Protein AF-A0A3B8W3G0-F1 (afdb_monomer_lite)

Secondary structure (DSSP, 8-state):
-EEEE---TTHHHHHHHHHHTT-TTTEEEEE---HHHHHHHHHH-SEEEE--SS-SS-HHHHHHHHTT-EEEE-S-TTHHHH--

Structure (mmCIF, N/CA/C/O backbone):
data_AF-A0A3B8W3G0-F1
#
_entry.id   AF-A0A3B8W3G0-F1
#
loop_
_atom_site.group_PDB
_atom_site.id
_atom_site.type_symbol
_atom_site.label_atom_id
_atom_site.label_alt_id
_atom_site.label_comp_id
_atom_site.label_asym_id
_atom_site.label_entity_id
_atom_site.label_seq_id
_atom_site.pdbx_PDB_ins_code
_atom_site.Cartn_x
_atom_site.Cartn_y
_atom_site.Cartn_z
_atom_site.occupancy
_atom_site.B_iso_or_equiv
_atom_site.auth_seq_id
_atom_site.auth_comp_id
_atom_site.auth_asym_id
_atom_site.auth_atom_id
_atom_site.pdbx_PDB_model_num
ATOM 1 N N . HIS A 1 1 ? -13.429 -5.298 0.154 1.00 95.69 1 HIS A N 1
ATOM 2 C CA . HIS A 1 1 ? -12.808 -4.825 1.415 1.00 95.69 1 HIS A CA 1
ATOM 3 C C . HIS A 1 1 ? -11.538 -4.073 1.048 1.00 95.69 1 HIS A C 1
ATOM 5 O O . HIS A 1 1 ? -10.958 -4.437 0.036 1.00 95.69 1 HIS A O 1
ATOM 11 N N . PHE A 1 2 ? -11.126 -3.035 1.778 1.00 96.88 2 PHE A N 1
ATOM 12 C CA . PHE A 1 2 ? -9.941 -2.237 1.434 1.00 96.88 2 PHE A CA 1
ATOM 13 C C . PHE A 1 2 ? -8.792 -2.523 2.405 1.00 96.88 2 PHE A C 1
ATOM 15 O O . PHE A 1 2 ? -8.941 -2.362 3.619 1.00 96.88 2 PHE A O 1
ATOM 22 N N . TRP A 1 3 ? -7.652 -2.955 1.874 1.00 97.00 3 TRP A N 1
ATOM 23 C CA . TRP A 1 3 ? -6.443 -3.220 2.649 1.00 97.00 3 TRP A CA 1
ATOM 24 C C . TRP A 1 3 ? -5.428 -2.105 2.441 1.00 97.00 3 TRP A C 1
ATOM 26 O O . TRP A 1 3 ? -5.170 -1.698 1.312 1.00 97.00 3 TRP A O 1
ATOM 36 N N . VAL A 1 4 ? -4.846 -1.626 3.538 1.00 96.69 4 VAL A N 1
ATOM 37 C CA . VAL A 1 4 ? -3.775 -0.628 3.519 1.00 96.69 4 VAL A CA 1
ATOM 38 C C . VAL A 1 4 ? -2.519 -1.261 4.094 1.00 96.69 4 VAL A C 1
ATOM 40 O O . VAL A 1 4 ? -2.467 -1.570 5.288 1.00 96.69 4 VAL A O 1
ATOM 43 N N . HIS A 1 5 ? -1.517 -1.445 3.239 1.00 95.69 5 HIS A N 1
ATOM 44 C CA . HIS A 1 5 ? -0.173 -1.853 3.632 1.00 95.69 5 HIS A CA 1
ATOM 45 C C . HIS A 1 5 ? 0.761 -0.650 3.690 1.00 95.69 5 HIS A C 1
ATOM 47 O O . HIS A 1 5 ? 0.640 0.284 2.900 1.00 95.69 5 HIS A O 1
ATOM 53 N N . GLY A 1 6 ? 1.708 -0.707 4.619 1.00 93.75 6 GLY A N 1
ATOM 54 C CA . GLY A 1 6 ? 2.703 0.332 4.842 1.00 93.75 6 GLY A CA 1
ATOM 55 C C . GLY A 1 6 ? 2.636 0.944 6.236 1.00 93.75 6 GLY A C 1
ATOM 56 O O . GLY A 1 6 ? 1.772 0.634 7.059 1.00 93.75 6 GLY A O 1
ATOM 57 N N . GLU A 1 7 ? 3.596 1.822 6.482 1.00 93.56 7 GLU A N 1
ATOM 58 C CA . GLU A 1 7 ? 3.782 2.559 7.726 1.00 93.56 7 GLU A CA 1
ATOM 59 C C . GLU A 1 7 ? 3.951 4.047 7.413 1.00 93.56 7 GLU A C 1
ATOM 61 O O . GLU A 1 7 ? 4.228 4.435 6.278 1.00 93.56 7 GLU A O 1
ATOM 66 N N . GLY A 1 8 ? 3.789 4.894 8.424 1.00 95.12 8 GLY A N 1
ATOM 67 C CA . GLY A 1 8 ? 3.991 6.329 8.280 1.00 95.12 8 GLY A CA 1
ATOM 68 C C . GLY A 1 8 ? 3.489 7.105 9.487 1.00 95.12 8 GLY A C 1
ATOM 69 O O . GLY A 1 8 ? 2.700 6.598 10.288 1.00 95.12 8 GLY A O 1
ATOM 70 N N . SER A 1 9 ? 3.928 8.360 9.602 1.00 97.19 9 SER A N 1
ATOM 71 C CA . SER A 1 9 ? 3.504 9.275 10.673 1.00 97.19 9 SER A CA 1
ATOM 72 C C . SER A 1 9 ? 1.988 9.468 10.722 1.00 97.19 9 SER A C 1
ATOM 74 O O . SER A 1 9 ? 1.416 9.657 11.795 1.00 97.19 9 SER A O 1
ATOM 76 N N . ASP A 1 10 ? 1.335 9.370 9.564 1.00 96.44 10 ASP A N 1
ATOM 77 C CA . ASP A 1 10 ? -0.076 9.708 9.398 1.00 96.44 10 ASP A CA 1
ATOM 78 C C . ASP A 1 10 ? -1.014 8.531 9.699 1.00 96.44 10 ASP A C 1
ATOM 80 O O . ASP A 1 10 ? -2.234 8.699 9.684 1.00 96.44 10 ASP A O 1
ATOM 84 N N . LEU A 1 11 ? -0.478 7.347 10.029 1.00 96.25 11 LEU A N 1
ATOM 85 C CA . LEU A 1 11 ? -1.267 6.135 10.280 1.00 96.25 11 LEU A CA 1
ATOM 86 C C . LEU A 1 11 ? -2.378 6.371 11.314 1.00 96.25 11 LEU A C 1
ATOM 88 O O . LEU A 1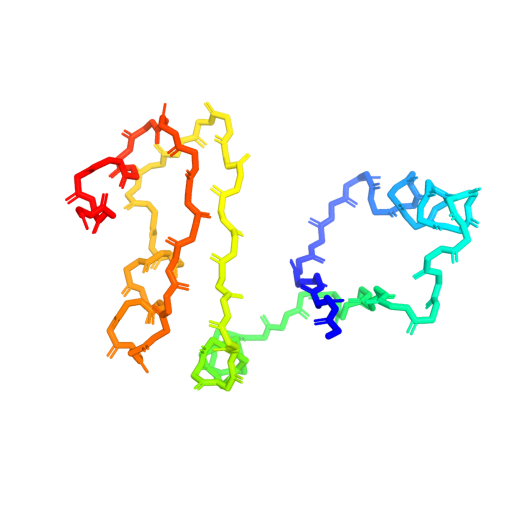 11 ? -3.536 6.027 11.075 1.00 96.25 11 LEU A O 1
ATOM 92 N N . ASN A 1 12 ? -2.046 7.013 12.436 1.00 96.75 12 ASN A N 1
ATOM 93 C CA . ASN A 1 12 ? -3.015 7.310 13.493 1.00 96.75 12 ASN A CA 1
ATOM 94 C C . ASN A 1 12 ? -4.123 8.256 13.009 1.00 96.75 12 ASN A C 1
ATOM 96 O O . ASN A 1 12 ? -5.295 8.051 13.330 1.00 96.75 12 ASN A O 1
ATOM 100 N N . ALA A 1 13 ? -3.769 9.277 12.224 1.00 98.06 13 ALA A N 1
ATOM 101 C CA . ALA A 1 13 ? -4.731 10.229 11.679 1.00 98.06 13 ALA A CA 1
ATOM 102 C C . ALA A 1 13 ? -5.676 9.549 10.673 1.00 98.06 13 ALA A C 1
ATOM 104 O O . ALA A 1 13 ? -6.890 9.750 10.733 1.00 98.06 13 ALA A O 1
ATOM 105 N N . LEU A 1 14 ? -5.142 8.681 9.809 1.00 97.19 14 LEU A N 1
ATOM 106 C CA . LEU A 1 14 ? -5.924 7.913 8.837 1.00 97.19 14 LEU A CA 1
ATOM 107 C C . LEU A 1 14 ? -6.873 6.918 9.514 1.00 97.19 14 LEU A C 1
ATOM 109 O O . LEU A 1 14 ? -8.046 6.846 9.150 1.00 97.19 14 LEU A O 1
ATOM 113 N N . GLN A 1 15 ? -6.411 6.194 10.535 1.00 97.25 15 GLN A N 1
ATOM 114 C CA . GLN A 1 15 ? -7.259 5.278 11.305 1.00 97.25 15 GLN A CA 1
ATOM 115 C C . GLN A 1 15 ? -8.415 6.012 11.998 1.00 97.25 15 GLN A C 1
ATOM 117 O O . GLN A 1 15 ? -9.559 5.547 11.966 1.00 97.25 15 GLN A O 1
ATOM 122 N N . GLN A 1 16 ? -8.145 7.181 12.590 1.00 98.19 16 GLN A N 1
ATOM 123 C CA . GLN A 1 16 ? -9.188 8.022 13.181 1.00 98.19 16 GLN A CA 1
ATOM 124 C C . GLN A 1 16 ? -10.166 8.541 12.126 1.00 98.19 16 GLN A C 1
ATOM 126 O O . GLN A 1 16 ? -11.375 8.503 12.349 1.00 98.19 16 GLN A O 1
ATOM 131 N N . TRP A 1 17 ? -9.668 8.978 10.967 1.00 98.25 17 TRP A N 1
ATOM 132 C CA . TRP A 1 17 ? -10.514 9.421 9.862 1.00 98.25 17 TRP A CA 1
ATOM 133 C C . TRP A 1 17 ? -11.453 8.302 9.394 1.00 98.25 17 TRP A C 1
ATOM 135 O O . TRP A 1 17 ? -12.663 8.513 9.360 1.00 98.25 17 TRP A O 1
ATOM 145 N N . VAL A 1 18 ? -10.934 7.092 9.152 1.00 98.25 18 VAL A N 1
ATOM 146 C CA . VAL A 1 18 ? -11.730 5.906 8.773 1.00 98.25 18 VAL A CA 1
ATOM 147 C C . VAL A 1 18 ? -12.813 5.603 9.809 1.00 98.25 18 VAL A C 1
ATOM 149 O O . VAL A 1 18 ? -13.963 5.338 9.447 1.00 98.25 18 VAL A O 1
ATOM 152 N N . LYS A 1 19 ? -12.469 5.673 11.102 1.00 98.06 19 LYS A N 1
ATOM 153 C CA . LYS A 1 19 ? -13.430 5.485 12.196 1.00 98.06 19 LYS A CA 1
ATOM 154 C C . LYS A 1 19 ? -14.531 6.546 12.168 1.00 98.06 19 LYS A C 1
ATOM 156 O O . LYS A 1 19 ? -15.704 6.204 12.285 1.00 98.06 19 LYS A O 1
ATOM 161 N N . ASN A 1 20 ? -14.169 7.811 11.969 1.00 98.44 20 ASN A N 1
ATOM 162 C CA . ASN A 1 20 ? -15.121 8.921 11.914 1.00 98.44 20 ASN A CA 1
ATOM 163 C C . ASN A 1 20 ? -16.044 8.851 10.686 1.00 98.44 20 ASN A C 1
ATOM 165 O O . ASN A 1 20 ? -17.186 9.292 10.770 1.00 98.44 20 ASN A O 1
ATOM 169 N N . GLN A 1 21 ? -15.587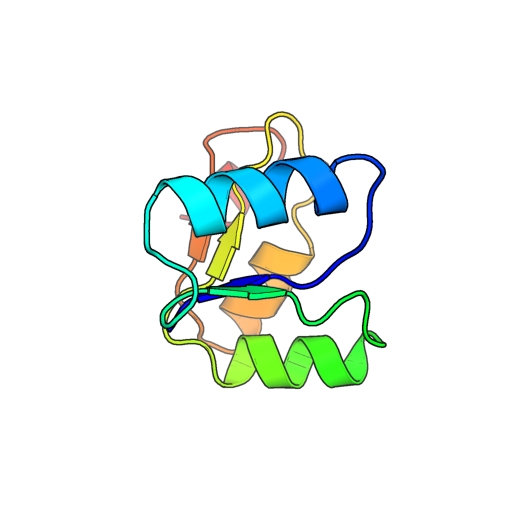 8.257 9.577 1.00 98.25 21 GLN A N 1
ATOM 170 C CA . GLN A 1 21 ? -16.431 7.970 8.408 1.00 98.25 21 GLN A CA 1
ATOM 171 C C . GLN A 1 21 ? -17.346 6.745 8.599 1.00 98.25 21 GLN A C 1
ATOM 173 O O . GLN A 1 21 ? -18.177 6.457 7.738 1.00 98.25 21 GLN A O 1
ATOM 178 N N . GLY A 1 22 ? -17.205 5.995 9.700 1.00 97.88 22 GLY A N 1
ATOM 179 C CA . GLY A 1 22 ? -17.950 4.754 9.929 1.00 97.88 22 GLY A CA 1
ATOM 180 C C . GLY A 1 22 ? -17.513 3.605 9.014 1.00 97.88 22 GLY A C 1
ATOM 181 O O . GLY A 1 22 ? -18.308 2.721 8.706 1.00 97.88 22 GLY A O 1
ATOM 182 N N . TRP A 1 23 ? -16.265 3.620 8.534 1.00 98.06 23 TRP A N 1
ATOM 183 C CA . TRP A 1 23 ? -15.741 2.634 7.576 1.00 98.06 23 TRP A CA 1
ATOM 184 C C . TRP A 1 23 ? -14.868 1.555 8.221 1.00 98.06 23 TRP A C 1
ATOM 186 O O . TRP A 1 23 ? -14.225 0.784 7.511 1.00 98.06 23 TRP A O 1
ATOM 196 N N . SER A 1 24 ? -14.846 1.472 9.552 1.00 97.00 24 SER A N 1
ATOM 197 C CA . SER A 1 24 ? -13.999 0.529 10.293 1.00 97.00 24 SER A CA 1
ATOM 198 C C . SER A 1 24 ? -14.199 -0.936 9.886 1.00 97.00 24 SER A C 1
ATOM 200 O O . SER A 1 24 ? -13.234 -1.690 9.892 1.00 97.00 24 SER A O 1
ATOM 202 N N . ASP A 1 25 ? -15.400 -1.323 9.448 1.00 97.50 25 ASP A N 1
ATOM 203 C CA . ASP A 1 25 ? -15.691 -2.696 9.004 1.00 97.50 25 ASP A CA 1
ATOM 204 C C . ASP A 1 25 ? -15.296 -2.967 7.542 1.00 97.50 25 ASP A C 1
ATOM 206 O O . ASP A 1 25 ? -15.455 -4.079 7.045 1.00 97.50 25 ASP A O 1
ATOM 210 N N . ARG A 1 26 ? -14.818 -1.947 6.819 1.00 97.69 26 ARG A N 1
ATOM 211 C CA . ARG A 1 26 ? -14.502 -2.011 5.381 1.00 97.69 26 ARG A CA 1
ATOM 212 C C . ARG A 1 26 ? -13.035 -1.752 5.065 1.00 97.69 26 ARG A C 1
ATOM 214 O O . ARG A 1 26 ? -12.625 -2.010 3.935 1.00 97.69 26 ARG A O 1
ATOM 221 N N . VAL A 1 27 ? -12.277 -1.222 6.024 1.00 98.12 27 VAL A N 1
ATOM 222 C CA . VAL A 1 27 ? -10.876 -0.828 5.860 1.00 98.12 27 VAL A CA 1
ATOM 223 C C . VAL A 1 27 ? -10.033 -1.491 6.939 1.00 98.12 27 VAL A C 1
ATOM 225 O O . VAL A 1 27 ? -10.317 -1.353 8.127 1.00 98.12 27 VAL A O 1
ATOM 228 N N . THR A 1 28 ? -8.962 -2.170 6.538 1.00 97.00 28 THR A N 1
ATOM 229 C CA . THR A 1 28 ? -7.999 -2.765 7.470 1.00 97.00 28 THR A CA 1
ATOM 230 C C . THR A 1 28 ? -6.596 -2.269 7.158 1.00 97.00 28 THR A C 1
ATOM 232 O O . THR A 1 28 ? -6.112 -2.414 6.038 1.00 97.00 28 THR A O 1
ATOM 235 N N . PHE A 1 29 ? -5.942 -1.703 8.170 1.00 97.38 29 PHE A N 1
ATOM 236 C CA . PHE A 1 29 ? -4.530 -1.343 8.122 1.00 97.38 29 PHE A CA 1
ATOM 237 C C . PHE A 1 29 ? -3.716 -2.553 8.573 1.00 97.38 29 PHE A C 1
ATOM 239 O O . PHE A 1 29 ? -3.853 -2.991 9.714 1.00 97.38 29 PHE A O 1
ATOM 246 N N . LEU A 1 30 ? -2.911 -3.105 7.670 1.00 95.25 30 LEU A N 1
ATOM 247 C CA . LEU A 1 30 ? -2.149 -4.338 7.884 1.00 95.25 30 LEU A CA 1
ATOM 248 C C . LEU A 1 30 ? -0.673 -4.075 8.227 1.00 95.25 30 LEU A C 1
ATOM 250 O O . LEU A 1 30 ? 0.054 -5.014 8.531 1.00 95.25 30 LEU A O 1
ATOM 254 N N . GLY A 1 31 ? -0.248 -2.807 8.219 1.00 95.25 31 GLY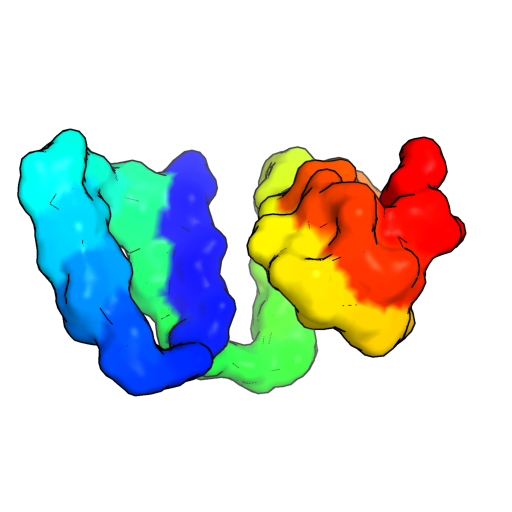 A N 1
ATOM 255 C CA . GLY A 1 31 ? 1.136 -2.410 8.479 1.00 95.25 31 GLY A CA 1
ATOM 256 C C . GLY A 1 31 ? 2.075 -2.750 7.321 1.00 95.25 31 GLY A C 1
ATOM 257 O O . GLY A 1 31 ? 1.636 -3.136 6.229 1.00 95.25 31 GLY A O 1
ATOM 258 N N . ALA A 1 32 ? 3.378 -2.577 7.542 1.00 94.62 32 ALA A N 1
ATOM 259 C CA . ALA A 1 32 ? 4.386 -3.044 6.600 1.00 94.62 32 ALA A CA 1
ATOM 260 C C . ALA A 1 32 ? 4.515 -4.572 6.666 1.00 94.62 32 ALA A C 1
ATOM 262 O O . ALA A 1 32 ? 4.460 -5.182 7.732 1.00 94.62 32 ALA A O 1
ATOM 263 N N . VAL A 1 33 ? 4.709 -5.181 5.502 1.00 95.00 33 VAL A N 1
ATOM 264 C CA . VAL A 1 33 ? 5.003 -6.608 5.342 1.00 95.00 33 VAL A CA 1
ATOM 265 C C . VAL A 1 33 ? 6.264 -6.754 4.504 1.00 95.00 33 VAL A C 1
ATOM 267 O O . VAL A 1 33 ? 6.683 -5.807 3.832 1.00 95.00 33 VAL A O 1
ATOM 270 N N . ASP A 1 34 ? 6.884 -7.931 4.538 1.00 96.50 34 ASP A N 1
ATOM 271 C CA . ASP A 1 34 ? 7.974 -8.204 3.610 1.00 96.50 34 ASP A CA 1
ATOM 272 C C . ASP A 1 34 ? 7.472 -8.220 2.155 1.00 96.50 34 ASP A C 1
ATOM 274 O O . ASP A 1 34 ? 6.281 -8.364 1.866 1.00 96.50 34 ASP A O 1
ATOM 278 N N . HIS A 1 35 ? 8.402 -8.050 1.219 1.00 96.44 35 HIS A N 1
ATOM 279 C CA . HIS A 1 35 ? 8.061 -7.928 -0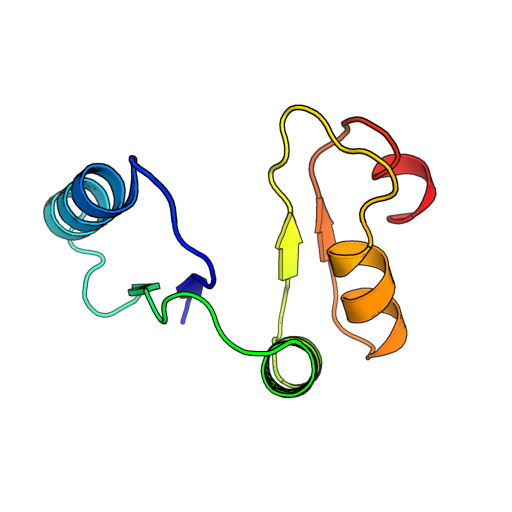.191 1.00 96.44 35 HIS A CA 1
ATOM 280 C C . HIS A 1 35 ? 7.380 -9.189 -0.752 1.00 96.44 35 HIS A C 1
ATOM 282 O O . HIS A 1 35 ? 6.438 -9.081 -1.528 1.00 96.44 35 HIS A O 1
ATOM 288 N N . ALA A 1 36 ? 7.787 -10.389 -0.323 1.00 96.50 36 ALA A N 1
ATOM 289 C CA . ALA A 1 36 ? 7.179 -11.632 -0.798 1.00 96.50 36 ALA A CA 1
ATOM 290 C C . ALA A 1 36 ? 5.716 -11.759 -0.341 1.00 96.50 36 ALA A C 1
ATOM 292 O O . ALA A 1 36 ? 4.854 -12.195 -1.104 1.00 96.50 36 ALA A O 1
ATOM 293 N N . GLN A 1 37 ? 5.420 -11.337 0.888 1.00 96.06 37 GLN A N 1
ATOM 294 C CA . GLN A 1 37 ? 4.057 -11.238 1.396 1.00 96.06 37 GLN A CA 1
ATOM 295 C C . GLN A 1 37 ? 3.253 -10.189 0.631 1.00 96.06 37 GLN A C 1
ATOM 297 O O . GLN A 1 37 ? 2.117 -10.478 0.259 1.00 96.06 37 GLN A O 1
ATOM 302 N N . LEU A 1 38 ? 3.834 -9.018 0.343 1.00 96.75 38 LEU A N 1
ATOM 303 C CA . LEU A 1 38 ? 3.175 -7.982 -0.455 1.00 96.75 38 LEU A CA 1
ATOM 304 C C . LEU A 1 38 ? 2.735 -8.522 -1.822 1.00 96.75 38 LEU A C 1
ATOM 306 O O . LEU A 1 38 ? 1.580 -8.332 -2.193 1.00 96.75 38 LEU A O 1
ATOM 310 N N . LEU A 1 39 ? 3.604 -9.254 -2.530 1.00 97.31 39 LEU A N 1
ATOM 311 C CA . LEU A 1 39 ? 3.262 -9.850 -3.828 1.00 97.31 39 LEU A CA 1
ATOM 312 C C . LEU A 1 39 ? 2.059 -10.802 -3.736 1.00 97.31 39 LEU A C 1
ATOM 314 O O . LEU A 1 39 ? 1.233 -10.819 -4.646 1.00 97.31 39 LEU A O 1
ATOM 318 N N . ASN A 1 40 ? 1.900 -11.543 -2.632 1.00 96.56 40 ASN A N 1
ATOM 319 C CA . ASN A 1 40 ? 0.697 -12.355 -2.428 1.00 96.56 40 ASN A CA 1
ATOM 320 C C . ASN A 1 40 ? -0.558 -11.476 -2.353 1.00 96.56 40 ASN A C 1
ATOM 322 O O . ASN A 1 40 ? -1.551 -11.783 -3.004 1.00 96.56 40 ASN A O 1
ATOM 326 N N . PHE A 1 41 ? -0.524 -10.366 -1.609 1.00 96.44 41 PHE A N 1
ATOM 327 C CA . PHE A 1 41 ? -1.666 -9.448 -1.545 1.00 96.44 41 PHE A CA 1
ATOM 328 C C . PHE A 1 41 ? -1.997 -8.840 -2.908 1.00 96.44 41 PHE A C 1
ATOM 330 O O . PHE A 1 41 ? -3.170 -8.791 -3.267 1.00 96.44 41 PHE A O 1
ATOM 337 N N . LEU A 1 42 ? -0.984 -8.429 -3.678 1.00 97.12 42 LEU A N 1
ATOM 338 C CA . LEU A 1 42 ? -1.186 -7.893 -5.027 1.00 97.12 42 LEU A CA 1
ATOM 339 C C . LEU A 1 42 ? -1.807 -8.940 -5.964 1.00 97.12 42 LEU A C 1
ATOM 341 O O . LEU A 1 42 ? -2.727 -8.614 -6.707 1.00 97.12 42 LEU A O 1
ATOM 345 N N . ALA A 1 43 ? -1.368 -10.201 -5.887 1.00 96.50 43 ALA A N 1
ATOM 346 C CA . ALA A 1 43 ? -1.901 -11.293 -6.703 1.00 96.50 43 ALA A CA 1
ATOM 347 C C . ALA A 1 43 ? -3.364 -11.651 -6.381 1.00 96.50 43 ALA A C 1
ATOM 349 O O . ALA A 1 43 ? -4.080 -12.143 -7.250 1.00 96.50 43 ALA A O 1
ATOM 350 N N . TYR A 1 44 ? -3.809 -11.429 -5.139 1.00 95.50 44 TYR A N 1
ATOM 351 C CA . TYR A 1 44 ? -5.186 -11.704 -4.708 1.00 95.50 44 TYR A CA 1
ATOM 352 C C . TYR A 1 44 ? -6.106 -10.478 -4.739 1.00 95.50 44 TYR A C 1
ATOM 354 O O . TYR A 1 44 ? -7.304 -10.620 -4.490 1.00 95.50 44 TYR A O 1
ATOM 362 N N . ALA A 1 45 ? -5.581 -9.280 -4.994 1.00 96.75 45 ALA A N 1
ATOM 363 C CA . ALA A 1 45 ? -6.379 -8.063 -5.012 1.00 96.75 45 ALA A CA 1
ATOM 364 C C . ALA A 1 45 ? -7.219 -7.961 -6.294 1.00 96.75 45 ALA A C 1
ATOM 366 O O . ALA A 1 45 ? -6.730 -8.194 -7.397 1.00 96.75 45 ALA A O 1
ATOM 367 N N . ASP A 1 46 ? -8.472 -7.519 -6.159 1.00 97.00 46 ASP A N 1
ATOM 368 C CA . ASP A 1 46 ? -9.315 -7.180 -7.315 1.00 97.00 46 ASP A CA 1
ATOM 369 C C . ASP A 1 46 ? -8.846 -5.883 -8.011 1.00 97.00 46 ASP A C 1
ATOM 371 O O . ASP A 1 46 ? -9.050 -5.689 -9.211 1.00 97.00 46 ASP A O 1
ATOM 375 N N . LEU A 1 47 ? -8.251 -4.971 -7.232 1.00 97.50 47 LEU A N 1
ATOM 376 C CA . LEU A 1 47 ? -7.769 -3.661 -7.661 1.00 97.50 47 LEU A CA 1
ATOM 377 C C . LEU A 1 47 ? -6.666 -3.170 -6.715 1.00 97.50 47 LEU A C 1
ATOM 379 O O . LEU A 1 47 ? -6.842 -3.183 -5.494 1.00 97.50 47 LEU A O 1
ATOM 383 N N . VAL A 1 48 ? -5.582 -2.646 -7.282 1.00 97.94 48 VAL A N 1
ATOM 384 C CA . VAL A 1 48 ? -4.525 -1.930 -6.555 1.00 97.94 48 VAL A CA 1
ATOM 385 C C . VAL A 1 48 ? -4.636 -0.437 -6.844 1.00 97.94 48 VAL A C 1
ATOM 387 O O . VAL A 1 48 ? -4.798 -0.026 -7.991 1.00 97.94 48 VAL A O 1
ATOM 390 N N . VAL A 1 49 ? -4.560 0.389 -5.798 1.00 97.38 49 VAL A N 1
ATOM 391 C CA . VAL A 1 49 ? -4.658 1.851 -5.913 1.00 97.38 49 VAL A CA 1
ATOM 392 C C . VAL A 1 49 ? -3.323 2.485 -5.543 1.00 97.38 49 VAL A C 1
ATOM 394 O O . VAL A 1 49 ? -2.831 2.269 -4.436 1.00 97.38 49 VAL A O 1
ATOM 397 N N . VAL A 1 50 ? -2.765 3.299 -6.441 1.00 96.62 50 VAL A N 1
ATOM 398 C CA . VAL A 1 50 ? -1.503 4.031 -6.236 1.00 96.62 50 VAL A CA 1
ATOM 399 C C . VAL A 1 50 ? -1.769 5.537 -6.367 1.00 96.62 50 VAL A C 1
ATOM 401 O O . VAL A 1 50 ? -1.599 6.108 -7.444 1.00 96.62 50 VAL A O 1
ATOM 404 N N . PRO A 1 51 ? -2.242 6.207 -5.297 1.00 95.56 51 PRO A N 1
ATOM 405 C CA . PRO A 1 51 ? -2.670 7.605 -5.344 1.00 95.56 51 PRO A CA 1
ATOM 406 C C . PRO A 1 51 ? -1.501 8.582 -5.099 1.00 95.56 51 PRO A C 1
ATOM 408 O O . PRO A 1 51 ? -1.658 9.576 -4.388 1.00 95.56 51 PRO A O 1
ATOM 411 N N . SER A 1 52 ? -0.309 8.282 -5.625 1.00 94.69 52 SER A N 1
ATOM 412 C CA . SER A 1 52 ? 0.918 9.050 -5.367 1.00 94.69 52 SER A CA 1
ATOM 413 C C . SER A 1 52 ? 0.814 10.487 -5.897 1.00 94.69 52 SER A C 1
ATOM 415 O O . SER A 1 52 ? 0.325 10.722 -6.998 1.00 94.69 52 SER A O 1
ATOM 417 N N . LEU A 1 53 ? 1.315 11.473 -5.148 1.00 93.88 53 LEU A N 1
ATOM 418 C CA . LEU A 1 53 ? 1.440 12.856 -5.648 1.00 93.88 53 LEU A CA 1
ATOM 419 C C . LEU A 1 53 ? 2.717 13.060 -6.474 1.00 93.88 53 LEU A C 1
ATOM 421 O O . LEU A 1 53 ? 2.766 13.902 -7.366 1.00 93.88 53 LEU A O 1
ATOM 425 N N . GLN A 1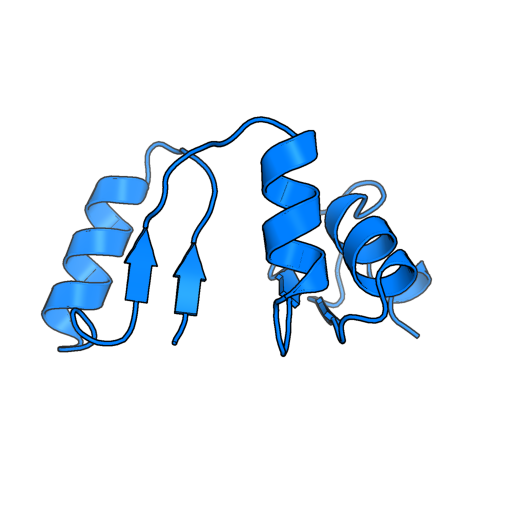 54 ? 3.755 12.293 -6.148 1.00 92.00 54 GLN A N 1
ATOM 426 C CA . GLN A 1 54 ? 5.013 12.181 -6.874 1.00 92.00 54 GLN A CA 1
ATOM 427 C C . GLN A 1 54 ? 5.421 10.716 -6.833 1.00 92.00 54 GLN A C 1
ATOM 429 O O . GLN A 1 54 ? 5.317 10.082 -5.784 1.00 92.00 54 GLN A O 1
ATOM 434 N N . GLU A 1 55 ? 5.880 10.192 -7.961 1.00 92.62 55 GLU A N 1
ATOM 435 C CA . GLU A 1 55 ? 6.280 8.798 -8.088 1.00 92.62 55 GLU A CA 1
ATOM 436 C C . GLU A 1 55 ? 7.578 8.707 -8.885 1.00 92.62 55 GLU A C 1
ATOM 438 O O . GLU A 1 55 ? 7.807 9.499 -9.803 1.00 92.62 55 GLU A O 1
ATOM 443 N N . GLY A 1 56 ? 8.430 7.751 -8.515 1.00 91.12 56 GLY A N 1
ATOM 444 C CA . GLY A 1 56 ? 9.604 7.406 -9.304 1.00 91.12 56 GLY A CA 1
ATOM 445 C C . GLY A 1 56 ? 9.182 6.547 -10.490 1.00 91.12 56 GLY A C 1
ATOM 446 O O . GLY A 1 56 ? 8.634 7.040 -11.471 1.00 91.12 56 GLY A O 1
ATOM 447 N N . LEU A 1 57 ? 9.425 5.243 -10.375 1.00 86.81 57 LEU A N 1
ATOM 448 C CA . LEU A 1 57 ? 9.073 4.262 -11.405 1.00 86.81 57 LEU A CA 1
ATOM 449 C C . LEU A 1 57 ? 7.703 3.608 -11.181 1.00 86.81 57 LEU A C 1
ATOM 451 O O . LEU A 1 57 ? 7.182 2.986 -12.096 1.00 86.81 57 LEU A O 1
ATOM 455 N N . GLY A 1 58 ? 7.123 3.705 -9.979 1.00 91.88 58 GLY A N 1
ATOM 456 C CA . GLY A 1 58 ? 5.863 3.027 -9.671 1.00 91.88 58 GLY A CA 1
ATOM 457 C C . GLY A 1 58 ? 5.998 1.503 -9.594 1.00 91.88 58 GLY A C 1
ATOM 458 O O . GLY A 1 58 ? 5.133 0.790 -10.092 1.00 91.88 58 GLY A O 1
ATOM 459 N N . ASN A 1 59 ? 7.060 0.985 -8.961 1.00 95.00 59 ASN A N 1
ATOM 460 C CA . ASN A 1 59 ? 7.339 -0.461 -8.879 1.00 95.00 59 ASN A CA 1
ATOM 461 C C . ASN A 1 59 ? 6.129 -1.288 -8.422 1.00 95.00 59 ASN A C 1
ATOM 463 O O . ASN A 1 59 ? 5.825 -2.305 -9.032 1.00 95.00 59 ASN A O 1
ATOM 467 N N . VAL A 1 60 ? 5.386 -0.816 -7.415 1.00 95.62 60 VAL A N 1
ATOM 468 C CA . VAL A 1 60 ? 4.182 -1.507 -6.923 1.00 95.62 60 VAL A CA 1
ATOM 469 C C . VAL A 1 60 ? 3.097 -1.605 -8.004 1.00 95.62 60 VAL A C 1
ATOM 471 O O . VAL A 1 60 ? 2.413 -2.622 -8.090 1.00 95.62 60 VAL A O 1
ATOM 474 N N . ALA A 1 61 ? 2.949 -0.585 -8.858 1.00 96.44 61 ALA A N 1
ATOM 475 C CA . ALA A 1 61 ? 2.033 -0.638 -9.998 1.00 96.44 61 ALA A CA 1
ATOM 476 C C . ALA A 1 61 ? 2.503 -1.669 -11.037 1.00 96.44 61 ALA A C 1
ATOM 478 O O . ALA A 1 61 ? 1.699 -2.477 -11.497 1.00 96.44 61 ALA A O 1
ATOM 479 N N . ILE A 1 62 ? 3.804 -1.691 -11.356 1.00 96.38 62 ILE A N 1
ATOM 480 C CA . ILE A 1 62 ? 4.396 -2.674 -12.280 1.00 96.38 62 ILE A CA 1
ATOM 481 C C . ILE A 1 62 ? 4.165 -4.100 -11.764 1.00 96.38 62 ILE A C 1
ATOM 483 O O . ILE A 1 62 ? 3.692 -4.961 -12.503 1.00 96.38 62 ILE A O 1
ATOM 487 N N . GLU A 1 63 ? 4.468 -4.349 -10.492 1.00 97.38 63 GLU A N 1
ATOM 488 C CA . GLU A 1 63 ? 4.312 -5.653 -9.843 1.00 97.38 63 GLU A CA 1
ATOM 489 C C . GLU A 1 63 ? 2.852 -6.117 -9.846 1.00 97.38 63 GLU A C 1
ATOM 491 O O . GLU A 1 63 ? 2.574 -7.265 -10.193 1.00 97.38 63 GLU A O 1
ATOM 496 N N . ALA A 1 64 ? 1.910 -5.222 -9.529 1.00 97.19 64 ALA A N 1
ATOM 497 C CA . ALA A 1 64 ? 0.482 -5.524 -9.578 1.00 97.19 64 ALA A CA 1
ATOM 498 C C . ALA A 1 64 ? 0.030 -5.932 -10.992 1.00 97.19 64 ALA A C 1
ATOM 500 O O . ALA A 1 64 ? -0.627 -6.963 -11.148 1.00 97.19 64 ALA A O 1
ATOM 501 N N . ILE A 1 65 ? 0.444 -5.187 -12.024 1.00 96.06 65 ILE A N 1
ATOM 502 C CA . ILE A 1 65 ? 0.135 -5.502 -13.431 1.00 96.06 65 ILE A CA 1
ATOM 503 C C . ILE A 1 65 ? 0.742 -6.850 -13.837 1.00 96.06 65 ILE A C 1
ATOM 505 O O . ILE A 1 65 ? 0.069 -7.666 -14.466 1.00 96.06 65 ILE A O 1
ATOM 509 N N . MET A 1 66 ? 1.997 -7.119 -13.458 1.00 96.62 66 MET A N 1
ATOM 510 C CA . MET A 1 66 ? 2.671 -8.393 -13.750 1.00 96.62 66 MET A CA 1
ATOM 511 C C . MET A 1 66 ? 1.956 -9.599 -13.132 1.00 96.62 66 MET A C 1
ATOM 513 O O . MET A 1 66 ? 2.008 -10.696 -13.687 1.00 96.62 66 MET A O 1
ATOM 517 N N . LEU A 1 67 ? 1.276 -9.393 -12.004 1.00 97.19 67 LEU A N 1
ATOM 518 C CA . LEU A 1 67 ? 0.466 -10.404 -11.325 1.00 97.19 67 LEU A CA 1
ATOM 519 C C . LEU A 1 67 ? -0.976 -10.480 -11.857 1.00 97.19 67 LEU A C 1
ATOM 521 O O . LEU A 1 67 ? -1.767 -11.278 -11.361 1.00 97.19 67 LEU A O 1
ATOM 525 N N . GLY A 1 68 ? -1.316 -9.691 -12.881 1.00 95.50 68 GLY A N 1
ATOM 526 C CA . GLY A 1 68 ? -2.640 -9.669 -13.505 1.00 95.50 68 GLY A CA 1
ATOM 527 C C . GLY A 1 68 ? -3.684 -8.853 -12.740 1.00 95.50 68 GLY A C 1
ATOM 528 O O . GLY A 1 68 ? -4.872 -8.969 -13.039 1.00 95.50 68 GLY A O 1
ATOM 529 N N . CYS A 1 69 ? -3.268 -8.039 -11.767 1.00 96.88 69 CYS A N 1
ATOM 530 C CA . CYS A 1 69 ? -4.161 -7.157 -11.027 1.00 96.88 69 CYS A CA 1
ATOM 531 C C . CYS A 1 69 ? -4.382 -5.840 -11.786 1.00 96.88 69 CYS A C 1
ATOM 533 O O . CYS A 1 69 ? -3.449 -5.254 -12.340 1.00 96.88 69 CYS A O 1
ATOM 535 N N . ASN A 1 70 ? -5.620 -5.341 -11.773 1.00 95.50 70 ASN A N 1
ATOM 536 C CA . ASN A 1 70 ? -5.925 -4.013 -12.297 1.00 95.50 70 ASN A CA 1
ATOM 537 C C . ASN A 1 70 ? -5.325 -2.933 -11.389 1.00 95.50 70 ASN A C 1
ATOM 539 O O . ASN A 1 70 ? -5.362 -3.051 -10.162 1.00 95.50 70 ASN A O 1
ATOM 543 N N . VAL A 1 71 ? -4.847 -1.840 -11.987 1.00 97.38 71 VAL A N 1
ATOM 544 C CA . VAL A 1 71 ? -4.264 -0.713 -11.252 1.00 97.38 71 VAL A CA 1
ATOM 545 C C . VAL A 1 71 ? -5.034 0.573 -11.532 1.00 97.38 71 VAL A C 1
ATOM 547 O O . VAL A 1 71 ? -5.237 0.952 -12.681 1.00 97.38 71 VAL A O 1
ATOM 550 N N . LEU A 1 72 ? -5.431 1.266 -10.463 1.00 97.06 72 LEU A N 1
ATOM 551 C CA . LEU A 1 72 ? -5.885 2.653 -10.493 1.00 97.06 72 LEU A CA 1
ATOM 552 C C . LEU A 1 72 ? -4.770 3.536 -9.928 1.00 97.06 72 LEU A C 1
ATOM 554 O O . LEU A 1 72 ? -4.511 3.522 -8.725 1.00 97.06 72 LEU A O 1
ATOM 558 N N . ALA A 1 73 ? -4.117 4.310 -10.784 1.00 96.25 73 ALA A N 1
ATOM 559 C CA . ALA A 1 73 ? -3.020 5.186 -10.394 1.00 96.25 73 ALA A CA 1
ATOM 560 C C . ALA A 1 73 ? -3.372 6.663 -10.595 1.00 96.25 73 ALA A C 1
ATOM 562 O O . ALA A 1 73 ? -4.268 7.009 -11.367 1.00 96.25 73 ALA A O 1
ATOM 563 N N . SER A 1 74 ? -2.667 7.536 -9.883 1.00 95.75 74 SER A N 1
ATOM 564 C CA . SER A 1 74 ? -2.643 8.963 -10.191 1.00 95.75 74 SER A CA 1
ATOM 565 C C . SER A 1 74 ? -1.883 9.240 -11.492 1.00 95.75 74 SER A C 1
ATOM 567 O O . SER A 1 74 ? -0.962 8.516 -11.866 1.00 95.75 74 SER A O 1
ATOM 569 N N . ASP A 1 75 ? -2.238 10.340 -12.156 1.00 94.25 75 ASP A N 1
ATOM 570 C CA . ASP A 1 75 ? -1.481 10.888 -13.286 1.00 94.25 75 ASP A CA 1
ATOM 571 C C . ASP A 1 75 ? -0.264 11.677 -12.767 1.00 94.25 75 ASP A C 1
ATOM 573 O O . ASP A 1 75 ? -0.259 12.910 -12.730 1.00 94.25 75 ASP A O 1
ATOM 577 N N . ALA A 1 76 ? 0.722 10.963 -12.211 1.00 93.69 76 ALA A N 1
ATOM 578 C CA . ALA A 1 76 ? 1.889 11.562 -11.565 1.00 93.69 76 ALA A CA 1
ATOM 579 C C . ALA A 1 76 ? 3.161 10.712 -11.711 1.00 93.69 76 ALA A C 1
ATOM 581 O O . ALA A 1 76 ? 3.136 9.488 -11.587 1.00 9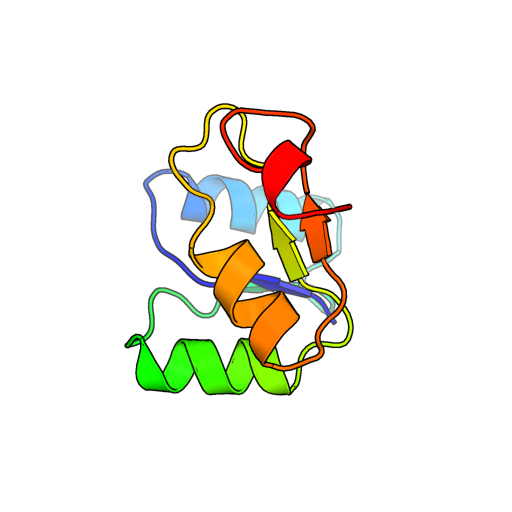3.69 76 ALA A O 1
ATOM 582 N N . GLY A 1 77 ? 4.306 11.381 -11.886 1.00 90.25 77 GLY A N 1
ATOM 583 C CA . GLY A 1 77 ? 5.607 10.713 -11.991 1.00 90.25 77 GLY A CA 1
ATOM 584 C C . GLY A 1 77 ? 5.663 9.734 -13.167 1.00 90.25 77 GLY A C 1
ATOM 585 O O . GLY A 1 77 ? 5.149 10.039 -14.238 1.00 90.25 77 GLY A O 1
ATOM 586 N N . GLY A 1 78 ? 6.271 8.563 -12.959 1.00 92.44 78 GLY A N 1
ATOM 587 C CA . GLY A 1 78 ? 6.318 7.487 -13.958 1.00 92.44 78 GLY A CA 1
ATOM 588 C C . GLY A 1 78 ? 5.039 6.646 -14.089 1.00 92.44 78 GLY A C 1
ATOM 589 O O . GLY A 1 78 ? 4.990 5.762 -14.939 1.00 92.44 78 GLY A O 1
ATOM 590 N N . LEU A 1 79 ? 3.994 6.884 -13.282 1.00 94.50 79 LEU A N 1
ATOM 591 C CA . LEU A 1 79 ? 2.771 6.061 -13.304 1.00 94.50 79 LEU A CA 1
ATOM 592 C C . LEU A 1 79 ? 2.038 6.048 -14.658 1.00 94.50 79 LEU A C 1
ATOM 594 O O . LEU A 1 79 ? 1.625 4.959 -15.058 1.00 94.50 79 LEU A O 1
ATOM 598 N N . PRO A 1 80 ? 1.908 7.168 -15.400 1.00 93.12 80 PRO A N 1
ATOM 599 C CA . PRO A 1 80 ? 1.240 7.173 -16.707 1.00 93.12 80 PRO A CA 1
ATOM 600 C C . PRO A 1 80 ? 1.955 6.344 -17.779 1.00 93.12 80 PRO A C 1
ATOM 602 O O . PRO A 1 80 ? 1.343 5.946 -18.764 1.00 93.12 80 PRO A O 1
ATOM 605 N N . GLU A 1 81 ? 3.255 6.086 -17.613 1.00 91.56 81 GLU A N 1
ATOM 606 C CA . GLU A 1 81 ? 4.020 5.239 -18.537 1.00 91.56 81 GLU A CA 1
ATOM 607 C C . GLU A 1 81 ? 3.799 3.745 -18.263 1.00 91.56 81 GLU A C 1
ATOM 609 O O . GLU A 1 81 ? 3.976 2.910 -19.149 1.00 91.56 81 GLU A O 1
ATOM 614 N N . VAL A 1 82 ? 3.417 3.408 -17.029 1.00 90.62 82 VAL A N 1
ATOM 615 C CA . VAL A 1 82 ? 3.206 2.032 -16.566 1.00 90.62 82 VAL A CA 1
ATOM 616 C C . VAL A 1 82 ? 1.743 1.613 -16.705 1.00 90.62 82 VAL A C 1
ATOM 618 O O . VAL A 1 82 ? 1.454 0.484 -17.100 1.00 90.62 82 VAL A O 1
ATOM 621 N N . VAL A 1 83 ? 0.822 2.512 -16.357 1.00 86.50 83 VAL A N 1
ATOM 622 C CA . VAL A 1 83 ? -0.623 2.273 -16.345 1.00 86.50 83 VAL A CA 1
ATOM 623 C C . VAL A 1 83 ? -1.210 2.860 -17.630 1.00 86.50 83 VAL A C 1
ATOM 625 O O . VAL A 1 83 ? -1.530 4.046 -17.679 1.00 86.50 83 VAL A O 1
ATOM 628 N N . MET A 1 84 ? -1.288 2.033 -18.680 1.00 70.81 84 MET A N 1
ATOM 629 C CA . MET A 1 84 ? -1.835 2.386 -20.003 1.00 70.81 84 MET A CA 1
ATOM 630 C C . MET A 1 84 ? -3.305 1.999 -20.167 1.00 70.81 84 MET A C 1
ATOM 632 O O . MET A 1 84 ? -3.690 0.917 -19.669 1.00 70.81 84 MET A O 1
#

Foldseek 3Di:
DAEAEEDDPCVVVVQVVCVVVVNNVPYDYPYHDDPVVLLVCLLPDQEAEAADQADAQPVVLQSSVVSVHHYHYDPHHNVVVSHD

Sequence (84 aa):
HFWVHGEGSDLNALQQWVKNQGWSDRVTFLGAVDHAQLLNFLAYADLVVVPSLQEGLGNVAIEAIMLGCNVLASDAGGLPEVVM

Radius of gyration: 13.42 Å; chains: 1; bounding box: 28×25×34 Å

pLDDT: mean 95.44, std 3.58, range [70.81, 98.44]